Protein AF-A0A382LHY9-F1 (afdb_monomer)

Secondary structure (DSSP, 8-state):
-HHHHHHHHHHHHHHHH----EES---EEEEEETTEEEEE--SEEETTTTEEEESS--HHHHHHHHHTT---EE--GGG-SS-HHHHHHHHHHHHHHHHHHH-

Sequence (103 aa):
MEQNLKNDIVAYLKSKYEYHCLVGEKLVPVGKLKSEDVHFLPDMFIPEINVPIESTSDKERDDKYMQAGYLPMVIVKKNLKVDVHMYIDIFLDFHKKWRAAKI

Mean predicted aligned error: 5.1 Å

pLDDT: mean 86.45, std 11.79, range [53.59, 97.88]

Foldseek 3Di:
DVVVVVVVVQCLCCVPPVWHKDAQPDWDFQDDDVRDTDTDGARIAGVVLGEGEHCDDDPVVQVSCVNRVYHYHYRPPVPDPDDPSVSVVVVVVVSVVVVVVVD

Structure (mmCIF, N/CA/C/O backbone):
data_AF-A0A382LHY9-F1
#
_entry.id   AF-A0A382LHY9-F1
#
loop_
_atom_site.group_PDB
_atom_site.id
_atom_site.type_symbol
_atom_site.label_atom_id
_atom_site.label_alt_id
_atom_site.label_comp_id
_atom_site.label_asym_id
_atom_site.label_entity_id
_atom_site.label_seq_id
_atom_site.pdbx_PDB_ins_code
_atom_site.Cartn_x
_atom_site.Cartn_y
_atom_site.Cartn_z
_atom_site.occupancy
_atom_site.B_iso_or_equiv
_atom_site.auth_seq_id
_atom_site.auth_comp_id
_atom_site.auth_asym_id
_atom_site.auth_atom_id
_atom_site.pdbx_PDB_model_num
ATOM 1 N N . MET A 1 1 ? -8.404 1.297 17.996 1.00 60.69 1 MET A N 1
ATOM 2 C CA . MET A 1 1 ? -9.207 1.536 16.772 1.00 60.69 1 MET A CA 1
ATOM 3 C C . MET A 1 1 ? -8.349 1.386 15.520 1.00 60.69 1 MET A C 1
ATOM 5 O O . MET A 1 1 ? -8.720 0.625 14.641 1.00 60.69 1 MET A O 1
ATOM 9 N N . GLU A 1 2 ? -7.178 2.028 15.479 1.00 68.94 2 GLU A N 1
ATOM 10 C CA . GLU A 1 2 ? -6.230 1.935 14.358 1.00 68.94 2 GLU A CA 1
ATOM 11 C C . GLU A 1 2 ? -5.572 0.549 14.221 1.00 68.94 2 GLU A C 1
ATOM 13 O O . GLU A 1 2 ? -5.513 0.006 13.123 1.00 68.94 2 GLU A O 1
ATOM 18 N N . GLN A 1 3 ? -5.217 -0.100 15.339 1.00 78.19 3 GLN A N 1
ATOM 19 C CA . GLN A 1 3 ? -4.712 -1.482 15.326 1.00 78.19 3 GLN A CA 1
ATOM 20 C C . GLN A 1 3 ? -5.723 -2.484 14.741 1.00 78.19 3 GLN A C 1
ATOM 22 O O . GLN A 1 3 ? -5.339 -3.407 14.029 1.00 78.19 3 GLN A O 1
ATOM 27 N N . ASN A 1 4 ? -7.023 -2.281 14.990 1.00 85.75 4 ASN A N 1
ATOM 28 C CA . ASN A 1 4 ? -8.070 -3.154 14.450 1.00 85.75 4 ASN A CA 1
ATOM 29 C C . ASN A 1 4 ? -8.168 -3.020 12.927 1.00 85.75 4 ASN A C 1
ATOM 31 O O . ASN A 1 4 ? -8.372 -4.019 12.251 1.00 85.75 4 ASN A O 1
ATOM 35 N N . LEU A 1 5 ? -7.988 -1.806 12.393 1.00 89.25 5 LEU A N 1
ATOM 36 C CA . LEU A 1 5 ? -7.956 -1.572 10.950 1.00 89.25 5 LEU A CA 1
ATOM 37 C C . LEU A 1 5 ? -6.722 -2.223 10.311 1.00 89.25 5 LEU A C 1
ATOM 39 O O . LEU A 1 5 ? -6.857 -2.892 9.294 1.00 89.25 5 LEU A O 1
ATOM 43 N N . LYS A 1 6 ? -5.536 -2.079 10.917 1.00 91.00 6 LYS A N 1
ATOM 44 C CA . LYS A 1 6 ? -4.312 -2.732 10.420 1.00 91.00 6 LYS A CA 1
ATOM 45 C C . LYS A 1 6 ? -4.468 -4.257 10.385 1.00 91.00 6 LYS A C 1
ATOM 47 O O . LYS A 1 6 ? -4.191 -4.871 9.362 1.00 91.00 6 LYS A O 1
ATOM 52 N N . ASN A 1 7 ? -4.985 -4.859 11.458 1.00 93.19 7 ASN A N 1
ATOM 53 C CA . ASN A 1 7 ? -5.226 -6.304 11.519 1.00 93.19 7 ASN A CA 1
ATOM 54 C C . ASN A 1 7 ? -6.241 -6.777 10.463 1.00 93.19 7 ASN A C 1
ATOM 56 O O . ASN A 1 7 ? -6.032 -7.820 9.847 1.00 93.19 7 ASN A O 1
ATOM 60 N N . ASP A 1 8 ? -7.314 -6.013 10.245 1.00 94.62 8 ASP A N 1
ATOM 61 C CA . ASP A 1 8 ? -8.325 -6.299 9.221 1.00 94.62 8 ASP A CA 1
ATOM 62 C C . ASP A 1 8 ? -7.729 -6.264 7.804 1.00 94.62 8 ASP A C 1
ATOM 64 O O . ASP A 1 8 ? -7.899 -7.208 7.035 1.00 94.62 8 ASP A O 1
ATOM 68 N N . ILE A 1 9 ? -6.935 -5.235 7.490 1.00 95.12 9 ILE A N 1
ATOM 69 C CA . ILE A 1 9 ? -6.231 -5.111 6.205 1.00 95.12 9 ILE A CA 1
ATOM 70 C C . ILE A 1 9 ? -5.269 -6.287 5.990 1.00 95.12 9 ILE A C 1
ATOM 72 O O . ILE A 1 9 ? -5.278 -6.899 4.923 1.00 95.12 9 ILE A O 1
ATOM 76 N N . VAL A 1 10 ? -4.467 -6.633 7.004 1.00 95.06 10 VAL A N 1
ATOM 77 C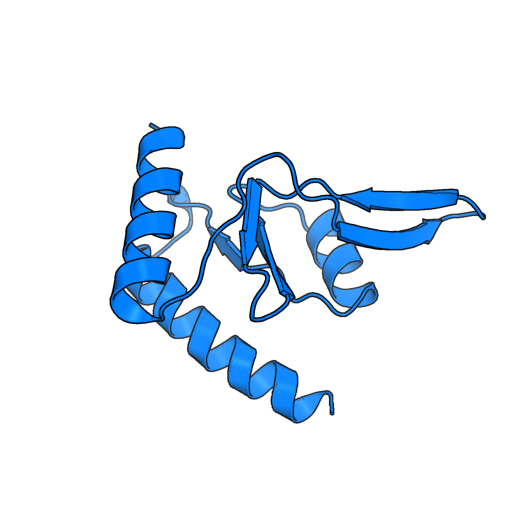 CA . VAL A 1 10 ? -3.523 -7.763 6.955 1.00 95.06 10 VAL A CA 1
ATOM 78 C C . VAL A 1 10 ? -4.266 -9.074 6.684 1.00 95.06 10 VAL A C 1
ATOM 80 O O . VAL A 1 10 ? -3.862 -9.850 5.817 1.00 95.06 10 VAL A O 1
ATOM 83 N N . ALA A 1 11 ? -5.362 -9.327 7.404 1.00 96.81 11 ALA A N 1
ATOM 84 C CA . ALA A 1 11 ? -6.163 -10.534 7.231 1.00 96.81 11 ALA A CA 1
ATOM 85 C C . ALA A 1 11 ? -6.793 -10.606 5.831 1.00 96.81 11 ALA A C 1
ATOM 87 O O . ALA A 1 11 ? -6.775 -11.664 5.197 1.00 96.81 11 ALA A O 1
ATOM 88 N N . TYR A 1 12 ? -7.307 -9.484 5.327 1.00 97.75 12 TYR A N 1
ATOM 89 C CA . TYR A 1 12 ? -7.917 -9.400 4.004 1.00 97.75 12 TYR A CA 1
ATOM 90 C C . TYR A 1 12 ? -6.901 -9.644 2.880 1.00 97.75 12 TYR A C 1
ATOM 92 O O . TYR 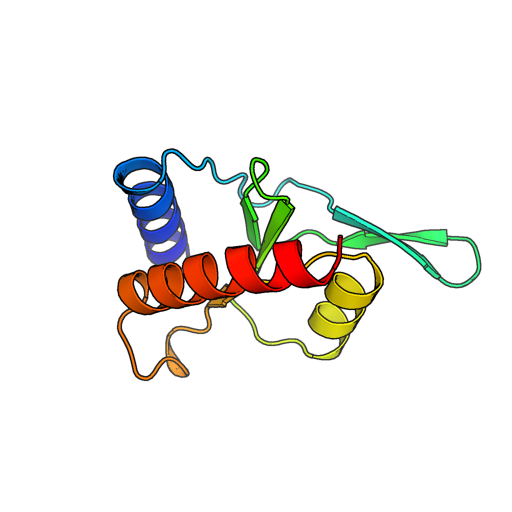A 1 12 ? -7.115 -10.505 2.025 1.00 97.75 12 TYR A O 1
ATOM 100 N N . LEU A 1 13 ? -5.754 -8.956 2.920 1.00 96.88 13 LEU A N 1
ATOM 101 C CA . LEU A 1 13 ? -4.678 -9.117 1.937 1.00 96.88 13 LEU A CA 1
ATOM 102 C C . LEU A 1 13 ? -4.147 -10.554 1.906 1.00 96.88 13 LEU A C 1
ATOM 104 O O . LEU A 1 13 ? -4.000 -11.132 0.827 1.00 96.88 13 LEU A O 1
ATOM 108 N N . LYS A 1 14 ? -3.942 -11.159 3.081 1.00 96.88 14 LYS A N 1
ATOM 109 C CA . LYS A 1 14 ? -3.482 -12.545 3.184 1.00 96.88 14 LYS A CA 1
ATOM 110 C C . LYS A 1 14 ? -4.513 -13.540 2.657 1.00 96.88 14 LYS A C 1
ATOM 112 O O . LYS A 1 14 ? -4.155 -14.440 1.910 1.00 96.88 14 LYS A O 1
ATOM 117 N N . SER A 1 15 ? -5.778 -13.403 3.050 1.00 97.62 15 SER A N 1
ATOM 118 C CA . SER A 1 15 ? -6.816 -14.386 2.702 1.00 97.62 15 SER A CA 1
ATOM 119 C C . SER A 1 15 ? -7.234 -14.341 1.232 1.00 97.62 15 SER A C 1
ATOM 121 O O . SER A 1 15 ? -7.524 -15.390 0.663 1.00 97.62 15 SER A O 1
ATOM 123 N N . LYS A 1 16 ? -7.267 -13.155 0.612 1.00 97.88 16 LYS A N 1
ATOM 124 C CA . LYS A 1 16 ? -7.745 -12.987 -0.769 1.00 97.88 16 LYS A CA 1
ATOM 125 C C . LYS A 1 16 ? -6.634 -13.008 -1.819 1.00 97.88 16 LYS A C 1
ATOM 127 O O . LYS A 1 16 ? -6.876 -13.454 -2.938 1.00 97.88 16 LYS A O 1
ATOM 132 N N . TYR A 1 17 ? -5.449 -12.501 -1.481 1.00 96.75 17 TYR A N 1
ATOM 133 C CA . TYR A 1 17 ? -4.353 -12.292 -2.436 1.00 96.75 17 TYR A CA 1
ATOM 134 C C . TYR A 1 17 ? -3.068 -13.043 -2.082 1.00 96.75 17 TYR A C 1
ATOM 136 O O . TYR A 1 17 ? -2.104 -12.942 -2.833 1.00 96.75 17 TYR A O 1
ATOM 144 N N . GLU A 1 18 ? -3.036 -13.757 -0.950 1.00 96.69 18 GLU A N 1
ATOM 145 C CA . GLU A 1 18 ? -1.831 -14.409 -0.410 1.00 96.69 18 GLU A CA 1
ATOM 146 C C . GLU A 1 18 ? -0.663 -13.437 -0.163 1.00 96.69 18 GLU A C 1
ATOM 148 O O . GLU A 1 18 ? 0.499 -13.835 -0.092 1.00 96.69 18 GLU A O 1
ATOM 153 N N . TYR A 1 19 ? -0.969 -12.148 0.002 1.00 96.81 19 TYR A N 1
ATOM 154 C CA . TYR A 1 19 ? 0.022 -11.113 0.277 1.00 96.81 19 TYR A CA 1
ATOM 155 C C . TYR A 1 19 ? 0.277 -10.974 1.774 1.00 96.81 19 TYR A C 1
ATOM 157 O O . TYR A 1 19 ? -0.655 -10.869 2.577 1.00 96.81 19 TYR A O 1
ATOM 165 N N . HIS A 1 20 ? 1.551 -10.923 2.151 1.00 93.81 20 HIS A N 1
ATOM 166 C CA . HIS A 1 20 ? 1.975 -10.685 3.519 1.00 93.81 20 HIS A CA 1
ATOM 167 C C . HIS A 1 20 ? 2.107 -9.185 3.779 1.00 93.81 20 HIS A C 1
ATOM 169 O O . HIS A 1 20 ? 2.408 -8.388 2.895 1.00 93.81 20 HIS A O 1
ATOM 175 N N . CYS A 1 21 ? 1.901 -8.781 5.028 1.00 91.69 21 CYS A N 1
ATOM 176 C CA . CYS A 1 21 ? 2.132 -7.408 5.452 1.00 91.69 21 CYS A CA 1
ATOM 177 C C . CYS A 1 21 ? 3.155 -7.382 6.575 1.00 91.69 21 CYS A C 1
ATOM 179 O O . CYS A 1 21 ? 3.014 -8.080 7.578 1.00 91.69 21 CYS A O 1
ATOM 181 N N . LEU A 1 22 ? 4.169 -6.541 6.408 1.00 90.12 22 LEU A N 1
ATOM 182 C CA . LEU A 1 22 ? 5.148 -6.225 7.438 1.00 90.12 22 LEU A CA 1
ATOM 183 C C . LEU A 1 22 ? 4.712 -4.918 8.097 1.00 90.12 22 LEU A C 1
ATOM 185 O O . LEU A 1 22 ? 4.609 -3.900 7.419 1.00 90.12 22 LEU A O 1
ATOM 189 N N . VAL A 1 23 ? 4.400 -4.957 9.390 1.00 86.56 23 VAL A N 1
ATOM 190 C CA . VAL A 1 23 ? 3.866 -3.814 10.146 1.00 86.56 23 VAL A CA 1
ATOM 191 C C . VAL A 1 23 ? 5.005 -3.131 10.900 1.00 86.56 23 VAL A C 1
ATOM 193 O O . VAL A 1 23 ? 5.765 -3.810 11.578 1.00 86.56 23 VAL A O 1
ATOM 196 N N . GLY A 1 24 ? 5.116 -1.804 10.804 1.00 66.69 24 GLY A N 1
ATOM 197 C CA . GLY A 1 24 ? 5.913 -0.972 11.721 1.00 66.69 24 GLY A CA 1
ATOM 198 C C . GLY A 1 24 ? 7.443 -1.120 11.723 1.00 66.69 24 GLY A C 1
ATOM 199 O O . GLY A 1 24 ? 8.095 -0.337 12.401 1.00 66.69 24 GLY A O 1
ATOM 200 N N . GLU A 1 25 ? 8.037 -2.065 10.989 1.00 64.12 25 GLU A N 1
ATOM 201 C CA . GLU A 1 25 ? 9.489 -2.343 11.078 1.00 64.12 25 GLU A CA 1
ATOM 202 C C . GLU A 1 25 ? 10.224 -2.332 9.729 1.00 64.12 25 GLU A C 1
ATOM 204 O O . GLU A 1 25 ? 11.439 -2.527 9.671 1.00 64.12 25 GLU A O 1
ATOM 209 N N . LYS A 1 26 ? 9.522 -2.106 8.612 1.00 72.81 26 LYS A N 1
ATOM 210 C CA . LYS A 1 26 ? 10.155 -2.158 7.290 1.00 72.81 26 LYS A CA 1
ATOM 211 C C . LYS A 1 26 ? 10.671 -0.792 6.857 1.00 72.81 26 LYS A C 1
ATOM 213 O O . LYS A 1 26 ? 9.884 0.088 6.550 1.00 72.81 26 LYS A O 1
ATOM 218 N N . LEU A 1 27 ? 11.984 -0.649 6.721 1.00 71.69 27 LEU A N 1
ATOM 219 C CA . LEU A 1 27 ? 12.570 0.512 6.053 1.00 71.69 27 LEU A CA 1
ATOM 220 C C . LEU A 1 27 ? 12.421 0.377 4.533 1.00 71.69 27 LEU A C 1
ATOM 222 O O . LEU A 1 27 ? 12.872 -0.605 3.939 1.00 71.69 27 LEU A O 1
ATOM 226 N N . VAL A 1 28 ? 11.812 1.379 3.902 1.00 73.38 28 VAL A N 1
ATOM 227 C CA . VAL A 1 28 ? 11.793 1.547 2.445 1.00 73.38 28 VAL A CA 1
ATOM 228 C C . VAL A 1 28 ? 12.926 2.512 2.080 1.00 73.38 28 VAL A C 1
ATOM 230 O O . VAL A 1 28 ? 12.874 3.668 2.502 1.00 73.38 28 VAL A O 1
ATOM 233 N N . PRO A 1 29 ? 13.968 2.077 1.347 1.00 70.62 29 PRO A N 1
ATOM 234 C CA . PRO A 1 29 ? 15.031 2.968 0.888 1.00 70.62 29 PRO A CA 1
ATOM 235 C C . PRO A 1 29 ? 14.488 3.963 -0.140 1.00 70.62 29 PRO A C 1
ATOM 237 O O . PRO A 1 29 ? 13.847 3.567 -1.115 1.00 70.62 29 PRO A O 1
ATOM 240 N N . VAL A 1 30 ? 14.766 5.248 0.061 1.00 69.00 30 VAL A N 1
ATOM 241 C CA . VAL A 1 30 ? 14.252 6.365 -0.742 1.00 69.00 30 VAL A CA 1
ATOM 242 C C . VAL A 1 30 ? 15.408 7.283 -1.133 1.00 69.00 30 VAL A C 1
ATOM 244 O O . VAL A 1 30 ? 15.571 8.363 -0.589 1.00 69.00 30 VAL A O 1
ATOM 247 N N . GLY A 1 31 ? 16.208 6.868 -2.118 1.00 63.19 31 GLY A N 1
ATOM 248 C CA . GLY A 1 31 ? 17.205 7.723 -2.780 1.00 63.19 31 GLY A CA 1
ATOM 249 C C . GLY A 1 31 ? 18.169 8.488 -1.853 1.00 63.19 31 GLY A C 1
ATOM 250 O O . GLY A 1 31 ? 18.289 8.210 -0.663 1.00 63.19 31 GLY A O 1
ATOM 251 N N . LYS A 1 32 ? 18.880 9.471 -2.423 1.00 56.56 32 LYS A N 1
ATOM 252 C CA . LYS A 1 32 ? 19.779 10.360 -1.674 1.00 56.56 32 LYS A CA 1
ATOM 253 C C . LYS A 1 32 ? 19.201 11.763 -1.580 1.00 56.56 32 LYS A C 1
ATOM 255 O O . LYS A 1 32 ? 18.996 12.409 -2.608 1.00 56.56 32 LYS A O 1
ATOM 260 N N . LEU A 1 33 ? 19.024 12.277 -0.366 1.00 54.91 33 LEU A N 1
ATOM 261 C CA . LEU A 1 33 ? 18.784 13.699 -0.129 1.00 54.91 33 LEU A CA 1
ATOM 262 C C . LEU A 1 33 ? 20.102 14.328 0.320 1.00 54.91 33 LEU A C 1
ATOM 264 O O . LEU A 1 33 ? 20.612 14.006 1.384 1.00 54.91 33 LEU A O 1
ATOM 268 N N . LYS A 1 34 ? 20.686 15.209 -0.503 1.00 56.62 34 LYS A N 1
ATOM 269 C CA . LYS A 1 34 ? 21.953 15.904 -0.185 1.00 56.62 34 LYS A CA 1
ATOM 270 C C . LYS A 1 34 ? 23.090 14.968 0.284 1.00 56.62 34 LYS A C 1
ATOM 272 O O . LYS A 1 34 ? 23.926 15.374 1.081 1.00 56.62 34 LYS A O 1
ATOM 277 N N . SER A 1 35 ? 23.165 13.762 -0.288 1.00 62.09 35 SER A N 1
ATOM 278 C CA . SER A 1 35 ? 24.159 12.703 -0.004 1.00 62.09 35 SER A CA 1
ATOM 279 C C . SER A 1 35 ? 23.856 11.762 1.169 1.00 62.09 35 SER A C 1
ATOM 281 O O . SER A 1 35 ? 24.629 10.827 1.366 1.00 62.09 35 SER A O 1
ATOM 283 N N . GLU A 1 36 ? 22.742 11.940 1.879 1.00 56.91 36 GLU A N 1
ATOM 284 C CA . GLU A 1 36 ? 22.263 10.996 2.898 1.00 56.91 36 GLU A CA 1
ATOM 285 C C . GLU A 1 36 ? 21.200 10.068 2.307 1.00 56.91 36 GLU A C 1
ATOM 287 O O . GLU A 1 36 ? 20.312 10.523 1.577 1.00 56.91 36 GLU A O 1
ATOM 292 N N . ASP A 1 37 ? 21.298 8.772 2.610 1.00 65.69 37 ASP A N 1
ATOM 293 C CA . ASP A 1 37 ? 20.258 7.809 2.261 1.00 65.69 37 ASP A CA 1
ATOM 294 C C . ASP A 1 37 ? 19.029 8.100 3.129 1.00 65.69 37 ASP A C 1
ATOM 296 O O . ASP A 1 37 ? 19.075 8.019 4.359 1.00 65.69 37 ASP A O 1
ATOM 300 N N . VAL A 1 38 ? 17.926 8.487 2.490 1.00 65.38 38 VAL A N 1
ATOM 301 C CA . VAL A 1 38 ? 16.659 8.676 3.199 1.00 65.38 38 VAL A CA 1
ATOM 302 C C . VAL A 1 38 ? 15.955 7.330 3.250 1.00 65.38 38 VAL A C 1
ATOM 304 O O . VAL A 1 38 ? 15.929 6.586 2.269 1.00 65.38 38 VAL A O 1
ATOM 307 N N . HIS A 1 39 ? 15.369 7.015 4.401 1.00 74.56 39 HIS A N 1
ATOM 308 C CA . HIS A 1 39 ? 14.528 5.842 4.596 1.00 74.56 39 HIS A CA 1
ATOM 309 C C . HIS A 1 39 ? 13.165 6.277 5.125 1.00 74.56 39 HIS A C 1
ATOM 311 O O . HIS A 1 39 ? 13.084 7.159 5.982 1.00 74.56 39 HIS A O 1
ATOM 317 N N . PHE A 1 40 ? 12.099 5.642 4.641 1.00 76.62 40 PHE A N 1
ATOM 318 C CA . PHE A 1 40 ? 10.773 5.761 5.245 1.00 76.62 40 PHE A CA 1
ATOM 319 C C . PHE A 1 40 ? 10.406 4.504 6.016 1.00 76.62 40 PHE A C 1
ATOM 321 O O . PHE A 1 40 ? 10.780 3.396 5.632 1.00 76.62 40 PHE A O 1
ATOM 328 N N . LEU A 1 41 ? 9.636 4.703 7.082 1.00 86.06 41 LEU A N 1
ATOM 329 C CA . LEU A 1 41 ? 8.996 3.651 7.853 1.00 86.06 41 LEU A CA 1
ATOM 330 C C . LEU A 1 41 ? 7.478 3.760 7.611 1.00 86.06 41 LEU A C 1
ATOM 332 O O . LEU A 1 41 ? 6.837 4.604 8.239 1.00 86.06 41 LEU A O 1
ATOM 336 N N . PRO A 1 42 ? 6.909 2.991 6.666 1.00 89.62 42 PRO A N 1
ATOM 337 C CA . PRO A 1 42 ? 5.480 2.993 6.421 1.00 89.62 42 PRO A CA 1
ATOM 338 C C . PRO A 1 42 ? 4.732 2.315 7.568 1.00 89.62 42 PRO A C 1
ATOM 340 O O . PRO A 1 42 ? 5.292 1.504 8.313 1.00 89.62 42 PRO A O 1
ATOM 343 N N . ASP A 1 43 ? 3.429 2.575 7.657 1.00 91.81 43 ASP A N 1
ATOM 344 C CA . ASP A 1 43 ? 2.562 1.872 8.604 1.00 91.81 43 ASP A CA 1
ATOM 345 C C . ASP A 1 43 ? 2.564 0.358 8.380 1.00 91.81 43 ASP A C 1
ATOM 347 O O . ASP A 1 43 ? 2.613 -0.420 9.341 1.00 91.81 43 ASP A O 1
ATOM 351 N N . MET A 1 44 ? 2.479 -0.055 7.112 1.00 93.25 44 MET A N 1
ATOM 352 C CA . MET A 1 44 ? 2.593 -1.445 6.673 1.00 93.25 44 MET A CA 1
ATOM 353 C C . MET A 1 44 ? 3.294 -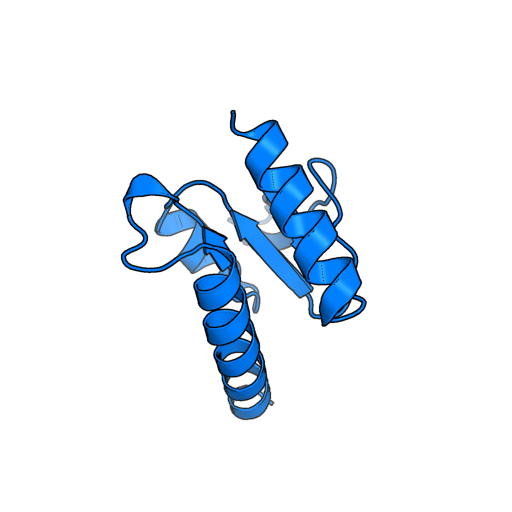1.520 5.314 1.00 93.25 44 MET A C 1
ATOM 355 O O . MET A 1 44 ? 3.317 -0.555 4.555 1.00 93.25 44 MET A O 1
ATOM 359 N N . PHE A 1 45 ? 3.837 -2.683 4.970 1.00 93.81 45 PHE A N 1
ATOM 360 C CA . PHE A 1 45 ? 4.481 -2.914 3.680 1.00 93.81 45 PHE A CA 1
ATOM 361 C C . PHE A 1 45 ? 4.111 -4.278 3.103 1.00 93.81 45 PHE A C 1
ATOM 363 O O . PHE A 1 45 ? 4.203 -5.280 3.813 1.00 93.81 45 PHE A O 1
ATOM 370 N N . ILE A 1 46 ? 3.751 -4.313 1.817 1.00 94.25 46 ILE A N 1
ATOM 371 C CA . ILE A 1 46 ? 3.498 -5.535 1.043 1.00 94.25 46 ILE A CA 1
ATOM 372 C C . ILE A 1 46 ? 4.766 -5.884 0.243 1.00 94.25 46 ILE A C 1
ATOM 374 O O . ILE A 1 46 ? 5.024 -5.253 -0.790 1.00 94.25 46 ILE A O 1
ATOM 378 N N . PRO A 1 47 ? 5.600 -6.839 0.698 1.00 91.56 47 PRO A N 1
ATOM 379 C CA . PRO A 1 47 ? 6.874 -7.145 0.059 1.00 91.56 47 PRO A CA 1
ATOM 380 C C . PRO A 1 47 ? 6.753 -7.780 -1.323 1.00 91.56 47 PRO A C 1
ATOM 382 O O . PRO A 1 47 ? 7.595 -7.508 -2.172 1.00 91.56 47 PRO A O 1
ATOM 385 N N . GLU A 1 48 ? 5.714 -8.567 -1.576 1.00 93.94 48 GLU A N 1
ATOM 386 C CA . GLU A 1 48 ? 5.529 -9.305 -2.830 1.00 93.94 48 GLU A CA 1
ATOM 387 C C . GLU A 1 48 ? 5.401 -8.373 -4.036 1.00 93.94 48 GLU A C 1
ATOM 389 O O . GLU A 1 48 ? 5.813 -8.715 -5.142 1.00 93.94 48 GLU A O 1
ATOM 394 N N . ILE A 1 49 ? 4.846 -7.179 -3.820 1.00 92.19 49 ILE A N 1
ATOM 395 C CA . ILE A 1 49 ? 4.600 -6.189 -4.874 1.00 92.19 49 ILE A CA 1
ATOM 396 C C . ILE A 1 49 ? 5.301 -4.849 -4.622 1.00 92.19 49 ILE A C 1
ATOM 398 O O . ILE A 1 49 ? 5.164 -3.925 -5.428 1.00 92.19 49 ILE A O 1
ATOM 402 N N . ASN A 1 50 ? 6.103 -4.766 -3.555 1.00 90.19 50 ASN A N 1
ATOM 403 C CA . ASN A 1 50 ? 6.808 -3.566 -3.108 1.00 90.19 50 ASN A CA 1
ATOM 404 C C . ASN A 1 50 ? 5.872 -2.356 -2.959 1.00 90.19 50 ASN A C 1
ATOM 406 O O . ASN A 1 50 ? 6.063 -1.334 -3.616 1.00 90.19 50 ASN A O 1
ATOM 410 N N . VAL A 1 51 ? 4.848 -2.483 -2.112 1.00 93.19 51 VAL A N 1
ATOM 411 C CA . VAL A 1 51 ? 3.875 -1.408 -1.851 1.00 93.19 51 VAL A CA 1
ATOM 412 C C . VAL A 1 51 ? 3.924 -0.993 -0.378 1.00 93.19 51 VAL A C 1
ATOM 414 O O . VAL A 1 51 ? 3.594 -1.813 0.482 1.00 93.19 51 VAL A O 1
ATOM 417 N N . PRO A 1 52 ? 4.301 0.259 -0.058 1.00 93.94 52 PRO A N 1
ATOM 418 C CA . PRO A 1 52 ? 4.056 0.834 1.259 1.00 93.94 52 PRO A CA 1
ATOM 419 C C . PRO A 1 52 ? 2.570 1.180 1.417 1.00 93.94 52 PRO A C 1
ATOM 421 O O . PRO A 1 52 ? 1.931 1.651 0.476 1.00 93.94 52 PRO A O 1
ATOM 424 N N . ILE A 1 53 ? 2.021 0.947 2.606 1.00 94.12 53 ILE A N 1
ATOM 425 C CA . ILE A 1 53 ? 0.659 1.321 2.993 1.00 94.12 53 ILE A CA 1
ATOM 426 C C . ILE A 1 53 ? 0.751 2.362 4.107 1.00 94.12 53 ILE A C 1
ATOM 428 O O . ILE A 1 53 ? 1.511 2.177 5.056 1.00 94.12 53 ILE A O 1
ATOM 432 N N . GLU A 1 54 ? -0.055 3.416 4.010 1.00 92.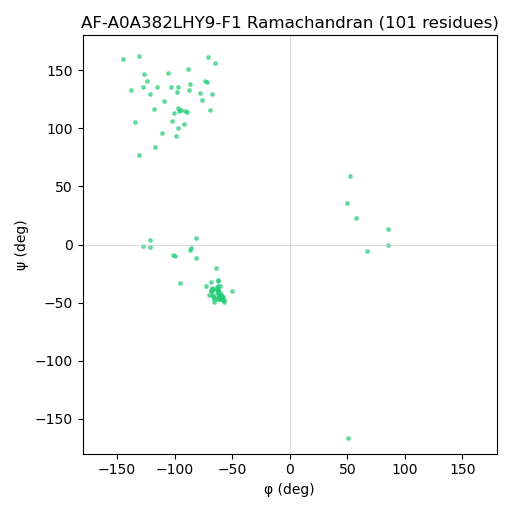88 54 GLU A N 1
ATOM 433 C CA . GLU A 1 54 ? -0.076 4.540 4.950 1.00 92.88 54 GLU A CA 1
ATOM 434 C C . GLU A 1 54 ? -1.498 4.798 5.467 1.00 92.88 54 GLU A C 1
ATOM 436 O O . GLU A 1 54 ? -2.451 4.824 4.686 1.00 92.88 54 GLU A O 1
ATOM 441 N N . SER A 1 55 ? -1.668 5.024 6.773 1.00 88.88 55 SER A N 1
ATOM 442 C CA . SER A 1 55 ? -2.956 5.386 7.394 1.00 88.88 55 SER A CA 1
ATOM 443 C C . SER A 1 55 ? -3.231 6.895 7.365 1.00 88.88 55 SER A C 1
ATOM 445 O O . SER A 1 55 ? -4.318 7.351 7.738 1.00 88.88 55 SER A O 1
ATOM 447 N N . THR A 1 56 ? -2.259 7.681 6.895 1.00 87.88 56 THR A N 1
ATOM 448 C CA . THR A 1 56 ? -2.291 9.144 6.826 1.00 87.88 56 THR A CA 1
ATOM 449 C C . THR A 1 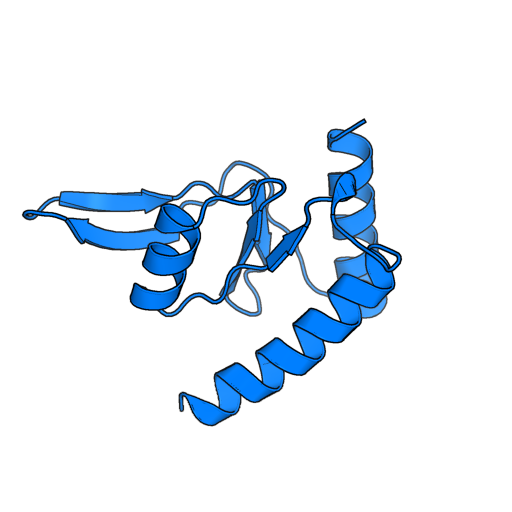56 ? -1.986 9.637 5.414 1.00 87.88 56 THR A C 1
ATOM 451 O O . THR A 1 56 ? -1.209 9.035 4.679 1.00 87.88 56 THR A O 1
ATOM 454 N N . SER A 1 57 ? -2.604 10.753 5.025 1.00 86.62 57 SER A N 1
ATOM 455 C CA . SER A 1 57 ? -2.300 11.432 3.765 1.00 86.62 57 SER A CA 1
ATOM 456 C C . SER A 1 57 ? -1.175 12.441 3.984 1.00 86.62 57 SER A C 1
ATOM 458 O O . SER A 1 57 ? -1.387 13.434 4.683 1.00 86.62 57 SER A O 1
ATOM 460 N N . ASP A 1 58 ? -0.020 12.210 3.366 1.00 90.56 58 ASP A N 1
ATOM 461 C CA . ASP A 1 58 ? 1.114 13.136 3.345 1.00 90.56 58 ASP A CA 1
ATOM 462 C C . ASP A 1 58 ? 1.639 13.211 1.913 1.00 90.56 58 ASP A C 1
ATOM 464 O O . ASP A 1 58 ? 2.294 12.292 1.420 1.00 90.56 58 ASP A O 1
ATOM 468 N N . LYS A 1 59 ? 1.342 14.328 1.246 1.00 89.00 59 LYS A N 1
ATOM 469 C CA . LYS A 1 59 ? 1.681 14.516 -0.162 1.00 89.00 59 LYS A CA 1
ATOM 470 C C . LYS A 1 59 ? 3.190 14.488 -0.408 1.00 89.00 59 LYS A C 1
ATOM 472 O O . LYS A 1 59 ? 3.618 13.942 -1.420 1.00 89.00 59 LYS A O 1
ATOM 477 N N . GLU A 1 60 ? 3.994 15.073 0.479 1.00 89.56 60 GLU A N 1
ATOM 478 C CA . GLU A 1 60 ? 5.444 15.113 0.280 1.00 89.56 60 GLU A CA 1
ATOM 479 C C . GLU A 1 60 ? 6.049 13.717 0.391 1.00 89.56 60 GLU A C 1
ATOM 481 O O . GLU A 1 60 ? 6.934 13.355 -0.386 1.00 89.56 60 GLU A O 1
ATOM 486 N N . ARG A 1 61 ? 5.564 12.916 1.343 1.00 87.38 61 ARG A N 1
ATOM 487 C CA . ARG A 1 61 ? 5.971 11.517 1.481 1.00 87.38 61 ARG A CA 1
ATOM 488 C C . ARG A 1 61 ? 5.525 10.684 0.281 1.00 87.38 61 ARG A C 1
ATOM 490 O O . ARG A 1 61 ? 6.338 9.936 -0.259 1.00 87.38 61 ARG A O 1
ATOM 497 N N . ASP A 1 62 ? 4.281 10.844 -0.164 1.00 89.38 62 ASP A N 1
ATOM 498 C CA . ASP A 1 62 ? 3.745 10.109 -1.313 1.00 89.38 62 ASP A CA 1
ATOM 499 C C . ASP A 1 62 ? 4.536 10.415 -2.593 1.00 89.38 62 ASP A C 1
ATOM 501 O O . ASP A 1 62 ? 4.919 9.504 -3.332 1.00 89.38 62 ASP A O 1
ATOM 505 N N . ASP A 1 63 ? 4.865 11.691 -2.818 1.00 88.81 63 ASP A N 1
ATOM 506 C CA . ASP A 1 63 ? 5.693 12.125 -3.943 1.00 88.81 63 ASP A CA 1
ATOM 507 C C . ASP A 1 63 ? 7.107 11.514 -3.863 1.00 88.81 63 ASP A C 1
ATOM 509 O O . ASP A 1 63 ? 7.640 11.056 -4.878 1.00 88.81 63 ASP A O 1
ATOM 513 N N . LYS A 1 64 ? 7.704 11.423 -2.666 1.00 86.31 64 LYS A N 1
ATOM 514 C CA . LYS A 1 64 ? 9.017 10.779 -2.474 1.00 86.31 64 LYS A CA 1
ATOM 515 C C . LYS A 1 64 ? 8.970 9.265 -2.706 1.00 86.31 64 LYS A C 1
ATOM 517 O O . 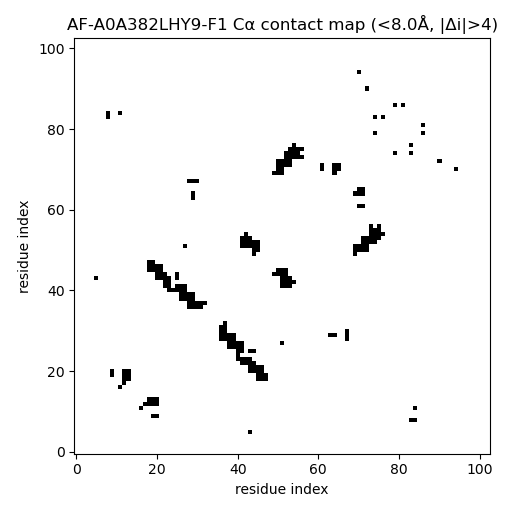LYS A 1 64 ? 9.877 8.738 -3.351 1.00 86.31 64 LYS A O 1
ATOM 522 N N . TYR A 1 65 ? 7.923 8.564 -2.257 1.00 88.12 65 TYR A N 1
ATOM 523 C CA . TYR A 1 65 ? 7.726 7.148 -2.598 1.00 88.12 65 TYR A CA 1
ATOM 524 C C . TYR A 1 65 ? 7.668 6.954 -4.115 1.00 88.12 65 TYR A C 1
ATOM 526 O O . TYR A 1 65 ? 8.394 6.113 -4.654 1.00 88.12 65 TYR A O 1
ATOM 534 N N . MET A 1 66 ? 6.880 7.778 -4.814 1.00 87.56 66 MET A N 1
ATOM 535 C CA . MET A 1 66 ? 6.741 7.705 -6.272 1.00 87.56 66 MET A CA 1
ATOM 536 C C . MET A 1 66 ? 8.052 7.980 -7.011 1.00 87.56 66 MET A C 1
ATOM 538 O O . MET A 1 66 ? 8.350 7.287 -7.989 1.00 87.56 66 MET A O 1
ATOM 542 N N . GLN A 1 67 ? 8.853 8.943 -6.542 1.00 85.38 67 GLN A N 1
ATOM 543 C CA . GLN A 1 67 ? 10.194 9.217 -7.074 1.00 85.38 67 GLN A CA 1
ATOM 544 C C . GLN A 1 67 ? 11.142 8.025 -6.896 1.00 85.38 67 GLN A C 1
ATOM 546 O O . GLN A 1 67 ? 11.933 7.737 -7.791 1.00 85.38 67 GLN A O 1
ATOM 551 N N . ALA A 1 68 ? 11.024 7.292 -5.787 1.00 81.69 68 ALA A N 1
ATOM 552 C CA . ALA A 1 68 ? 11.778 6.063 -5.542 1.00 81.69 68 ALA A CA 1
ATOM 553 C C . ALA A 1 68 ? 11.180 4.811 -6.214 1.00 81.69 68 ALA A C 1
ATOM 555 O O . ALA A 1 68 ? 11.678 3.706 -6.013 1.00 81.69 68 ALA A O 1
ATOM 556 N N . GLY A 1 69 ? 10.133 4.963 -7.031 1.00 84.38 69 GLY A N 1
ATOM 557 C CA . GLY A 1 69 ? 9.537 3.862 -7.790 1.00 84.38 69 GLY A CA 1
ATOM 558 C C . GLY A 1 69 ? 8.496 3.040 -7.025 1.00 84.38 69 GLY A C 1
ATOM 559 O O . GLY A 1 69 ? 8.097 1.978 -7.509 1.00 84.38 69 GLY A O 1
ATOM 560 N N . TYR A 1 70 ? 8.025 3.531 -5.879 1.00 88.88 70 TYR A N 1
ATOM 561 C CA . TYR A 1 70 ? 6.958 2.929 -5.082 1.00 88.88 70 TYR A CA 1
ATOM 562 C C . TYR A 1 70 ? 5.650 3.697 -5.280 1.00 88.88 70 TYR A C 1
ATOM 564 O O . TYR A 1 70 ? 5.631 4.923 -5.245 1.00 88.88 70 TYR A O 1
ATOM 572 N N . LEU A 1 71 ? 4.537 2.989 -5.455 1.00 92.81 71 LEU A N 1
ATOM 573 C CA . LEU A 1 71 ? 3.207 3.597 -5.461 1.00 92.81 71 LEU A CA 1
ATOM 574 C C . LEU A 1 71 ? 2.548 3.319 -4.102 1.00 92.81 71 LEU A C 1
ATOM 576 O O . LEU A 1 71 ? 2.184 2.167 -3.856 1.00 92.81 71 LEU A O 1
ATOM 580 N N . PRO A 1 72 ? 2.437 4.315 -3.205 1.00 93.88 72 PRO A N 1
ATOM 581 C CA . PRO A 1 72 ? 1.899 4.091 -1.870 1.00 93.88 72 PRO A CA 1
ATOM 582 C C . PRO A 1 72 ? 0.387 3.851 -1.902 1.00 93.88 72 PRO A C 1
ATOM 584 O O . PRO A 1 72 ? -0.354 4.522 -2.621 1.00 93.88 72 PRO A O 1
ATOM 587 N N . MET A 1 73 ? -0.079 2.912 -1.080 1.00 95.62 73 MET A N 1
ATOM 588 C CA . MET A 1 73 ? -1.498 2.693 -0.811 1.00 95.62 73 MET A CA 1
ATOM 589 C C . MET A 1 73 ? -1.909 3.510 0.418 1.00 95.62 73 MET A C 1
ATOM 591 O O . MET A 1 73 ? -1.628 3.137 1.553 1.00 95.62 73 MET A O 1
ATOM 595 N N . VAL A 1 74 ? -2.600 4.625 0.204 1.00 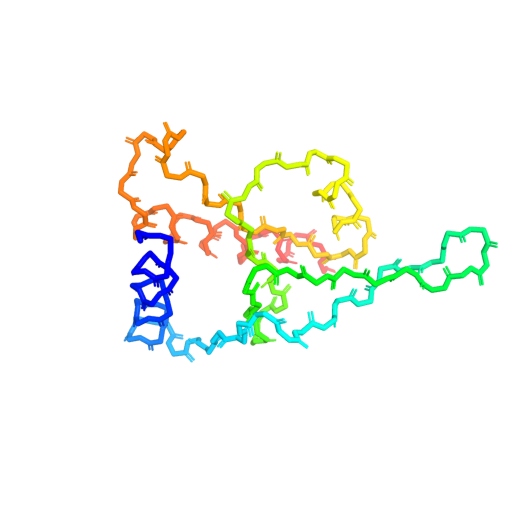94.81 74 VAL A N 1
ATOM 596 C CA . VAL A 1 74 ? -3.023 5.516 1.296 1.00 94.81 74 VAL A CA 1
ATOM 597 C C . VAL A 1 74 ? -4.450 5.167 1.731 1.00 94.81 74 VAL A C 1
ATOM 599 O O . VAL A 1 74 ? -5.384 5.307 0.943 1.00 94.81 74 VAL A O 1
ATOM 602 N N . ILE A 1 75 ? -4.642 4.709 2.971 1.00 93.88 75 ILE A N 1
ATOM 603 C CA . ILE A 1 75 ? -5.934 4.289 3.542 1.00 93.88 75 ILE A CA 1
ATOM 604 C C . ILE A 1 75 ? -6.300 5.206 4.714 1.00 93.88 75 ILE A C 1
ATOM 606 O O . ILE A 1 75 ? -6.115 4.880 5.886 1.00 93.88 75 ILE A O 1
ATOM 610 N N . VAL A 1 76 ? -6.905 6.353 4.404 1.00 91.44 76 VAL A N 1
ATOM 611 C CA . VAL A 1 76 ? -7.465 7.264 5.414 1.00 91.44 76 VAL A CA 1
ATOM 612 C C . VAL A 1 76 ? -8.970 7.017 5.518 1.00 91.44 76 VAL A C 1
ATOM 614 O O . VAL A 1 76 ? -9.746 7.604 4.768 1.00 91.44 76 VAL A O 1
ATOM 617 N N . LYS A 1 77 ? -9.409 6.157 6.452 1.00 86.88 77 LYS A N 1
ATOM 618 C CA . LYS A 1 77 ? -10.804 5.659 6.528 1.00 86.88 77 LYS A CA 1
ATOM 619 C C . LYS A 1 77 ? -11.877 6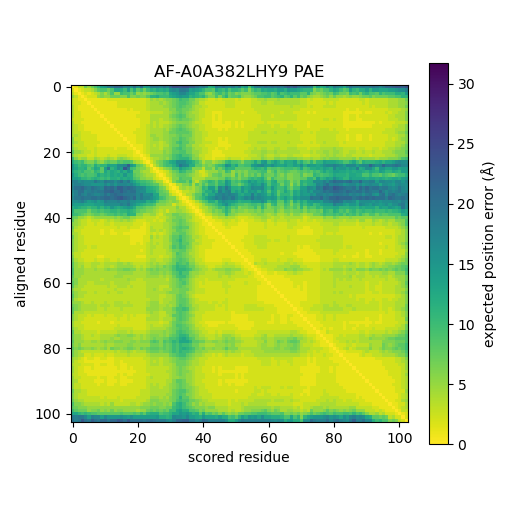.758 6.472 1.00 86.88 77 LYS A C 1
ATOM 621 O O . LYS A 1 77 ? -12.878 6.589 5.790 1.00 86.88 77 LYS A O 1
ATOM 626 N N . LYS A 1 78 ? -11.656 7.895 7.140 1.00 89.00 78 LYS A N 1
ATOM 627 C CA . LYS A 1 78 ? -12.582 9.049 7.137 1.00 89.00 78 LYS A CA 1
ATOM 628 C C . LYS A 1 78 ? -12.761 9.717 5.761 1.00 89.00 78 LYS A C 1
ATOM 630 O O . LYS A 1 78 ? -13.739 10.426 5.564 1.00 89.00 78 LYS A O 1
ATOM 635 N N . ASN A 1 79 ? -11.825 9.502 4.837 1.00 89.12 79 ASN A N 1
ATOM 636 C CA . ASN A 1 79 ? -11.820 10.090 3.496 1.00 89.12 79 ASN A CA 1
ATOM 637 C C . ASN A 1 79 ? -12.294 9.098 2.420 1.00 89.12 79 ASN A C 1
ATOM 639 O O . ASN A 1 79 ? -12.479 9.491 1.267 1.00 89.12 79 ASN A O 1
ATOM 643 N N . LEU A 1 80 ? -12.472 7.819 2.766 1.00 88.81 80 LEU A N 1
ATOM 644 C CA . LEU A 1 80 ? -12.944 6.813 1.824 1.00 88.81 80 LEU A CA 1
ATOM 645 C C . LEU A 1 80 ? -14.457 6.943 1.636 1.00 88.81 80 LEU A C 1
ATOM 647 O O . LEU A 1 80 ? -15.222 6.969 2.596 1.00 88.81 80 LEU A O 1
ATOM 651 N N . LYS A 1 81 ? -14.889 6.988 0.373 1.00 90.69 81 LYS A N 1
ATOM 652 C CA . LYS A 1 81 ? -16.310 6.914 -0.018 1.00 90.69 81 LYS A CA 1
ATOM 653 C C . LYS A 1 81 ? -16.812 5.473 -0.167 1.00 90.69 81 LYS A C 1
ATOM 655 O O . LYS A 1 81 ? -17.975 5.255 -0.485 1.00 90.69 81 LYS A O 1
ATOM 660 N N . VAL A 1 82 ? -15.909 4.517 0.004 1.00 92.69 82 VAL A N 1
ATOM 661 C CA . VAL A 1 82 ? -16.089 3.085 -0.216 1.00 92.69 82 VAL A CA 1
ATOM 662 C C . VAL A 1 82 ? -15.582 2.335 1.008 1.00 92.69 82 VAL A C 1
ATOM 664 O O . VAL A 1 82 ? -14.835 2.898 1.815 1.00 92.69 82 VAL A O 1
ATOM 667 N N . ASP A 1 83 ? -15.971 1.074 1.162 1.00 94.50 83 ASP A N 1
ATOM 668 C CA . ASP A 1 83 ? -15.368 0.235 2.186 1.00 94.50 83 ASP A CA 1
ATOM 669 C C . ASP A 1 83 ? -13.872 0.003 1.897 1.00 94.50 83 ASP A C 1
ATOM 671 O O . ASP A 1 83 ? -13.382 0.139 0.772 1.00 94.50 83 ASP A O 1
ATOM 675 N N . VAL A 1 84 ? -13.122 -0.307 2.954 1.00 95.38 84 VAL A N 1
ATOM 676 C CA . VAL A 1 84 ? -11.661 -0.446 2.889 1.00 95.38 84 VAL A CA 1
ATOM 677 C C . VAL A 1 84 ? -11.252 -1.602 1.975 1.00 95.38 84 VAL A C 1
ATOM 679 O O . VAL A 1 84 ? -10.259 -1.483 1.262 1.00 95.38 84 VAL A O 1
ATOM 682 N N . HIS A 1 85 ? -12.010 -2.699 1.963 1.00 97.06 85 HIS A N 1
ATOM 683 C CA . HIS A 1 85 ? -11.692 -3.890 1.174 1.00 97.06 85 HIS A CA 1
ATOM 684 C C . HIS A 1 85 ? -11.882 -3.628 -0.319 1.00 97.06 85 HIS A C 1
ATOM 686 O O . HIS A 1 85 ? -10.989 -3.928 -1.108 1.00 97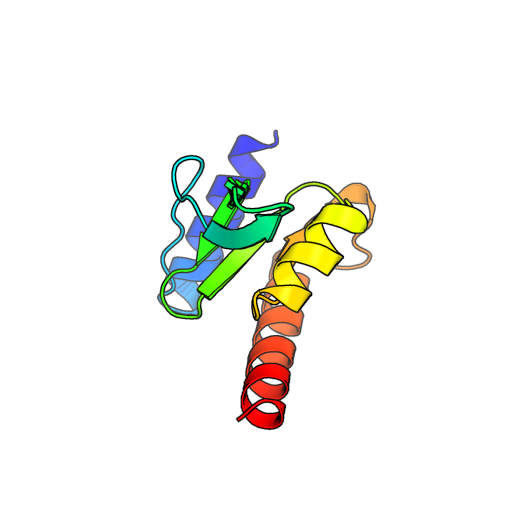.06 85 HIS A O 1
ATOM 692 N N . MET A 1 86 ? -12.971 -2.963 -0.707 1.00 97.12 86 MET A N 1
ATOM 693 C CA . MET A 1 86 ? -13.195 -2.526 -2.083 1.00 97.12 86 MET A CA 1
ATOM 694 C C . MET A 1 86 ? -12.147 -1.504 -2.531 1.00 97.12 86 MET A C 1
ATOM 696 O O . MET A 1 86 ? -11.673 -1.571 -3.663 1.00 97.12 86 MET A O 1
ATOM 700 N N . TYR A 1 87 ? -11.732 -0.583 -1.655 1.00 97.12 87 TYR A N 1
ATOM 701 C CA . TYR A 1 87 ? -10.616 0.313 -1.968 1.00 97.12 87 TYR A CA 1
ATOM 702 C C . TYR A 1 87 ? -9.317 -0.457 -2.241 1.00 97.12 87 TYR A C 1
ATOM 704 O O . TYR A 1 87 ? -8.643 -0.171 -3.230 1.00 97.12 87 TYR A O 1
ATOM 712 N N . ILE A 1 88 ? -8.982 -1.441 -1.398 1.00 97.38 88 ILE A N 1
ATOM 713 C CA . ILE A 1 88 ? -7.808 -2.302 -1.589 1.00 97.38 88 ILE A CA 1
ATOM 714 C C . ILE A 1 88 ? -7.893 -3.019 -2.937 1.00 97.38 88 ILE A C 1
ATOM 716 O O . ILE A 1 88 ? -6.928 -2.987 -3.697 1.00 97.38 88 ILE A O 1
ATOM 720 N N . ASP A 1 89 ? -9.041 -3.611 -3.264 1.00 97.81 89 ASP A N 1
ATOM 721 C CA . ASP A 1 89 ? -9.246 -4.309 -4.535 1.00 97.81 89 ASP A CA 1
ATOM 722 C C . ASP A 1 89 ? -8.993 -3.387 -5.737 1.00 97.81 89 ASP A C 1
ATOM 724 O O . ASP A 1 89 ? -8.232 -3.734 -6.646 1.00 97.81 89 ASP A O 1
ATOM 728 N N . ILE A 1 90 ? -9.598 -2.194 -5.717 1.00 97.06 90 ILE A N 1
ATOM 729 C CA . ILE A 1 90 ? -9.450 -1.177 -6.767 1.00 97.06 90 ILE A CA 1
ATOM 730 C C . ILE A 1 90 ? -7.987 -0.751 -6.889 1.00 97.06 90 ILE A C 1
ATOM 732 O O . ILE A 1 90 ? -7.448 -0.686 -7.996 1.00 97.06 90 ILE A O 1
ATOM 736 N N . PHE A 1 91 ? -7.329 -0.475 -5.761 1.00 97.25 91 PHE A N 1
ATOM 737 C CA . PHE A 1 91 ? -5.928 -0.076 -5.754 1.00 97.25 91 PHE A CA 1
ATOM 738 C C . PHE A 1 91 ? -5.036 -1.175 -6.327 1.00 97.25 91 PHE A C 1
ATOM 740 O O . PHE A 1 91 ? -4.157 -0.880 -7.129 1.00 97.25 91 PHE A O 1
ATOM 747 N N . LEU A 1 92 ? -5.233 -2.437 -5.938 1.00 96.81 92 LEU A N 1
ATOM 748 C CA . LEU A 1 92 ? -4.389 -3.539 -6.397 1.00 96.81 92 LEU A CA 1
ATOM 749 C C . LEU A 1 92 ? -4.544 -3.794 -7.901 1.00 96.81 92 LEU A C 1
ATOM 751 O O . LEU A 1 92 ? -3.545 -4.061 -8.573 1.00 96.81 92 LEU A O 1
ATOM 755 N N . ASP A 1 93 ? -5.758 -3.675 -8.444 1.00 96.25 93 ASP A N 1
ATOM 756 C CA . ASP A 1 93 ? -5.988 -3.719 -9.893 1.00 96.25 93 ASP A CA 1
ATOM 757 C C . ASP A 1 93 ? -5.285 -2.553 -10.611 1.00 96.25 93 ASP A C 1
ATOM 759 O O . ASP A 1 93 ? -4.553 -2.756 -11.585 1.00 96.25 93 ASP A O 1
ATOM 763 N N . PHE A 1 94 ? -5.424 -1.334 -10.083 1.00 95.75 94 PHE A N 1
ATOM 764 C CA . PHE A 1 94 ? -4.728 -0.160 -10.605 1.00 95.75 94 PHE A CA 1
ATOM 765 C C . PHE A 1 94 ? -3.200 -0.308 -10.541 1.00 95.75 94 PHE A C 1
ATOM 767 O O . PHE A 1 94 ? -2.518 -0.051 -11.531 1.00 95.75 94 PHE A O 1
ATOM 774 N N . HIS A 1 95 ? -2.652 -0.772 -9.417 1.00 94.81 95 HIS A N 1
ATOM 775 C CA . HIS A 1 95 ? -1.217 -0.955 -9.208 1.00 94.81 95 HIS A CA 1
ATOM 776 C C . HIS A 1 95 ? -0.619 -1.942 -10.216 1.00 94.81 95 HIS A C 1
ATOM 778 O O . HIS A 1 95 ? 0.449 -1.679 -10.773 1.00 94.81 95 HIS A O 1
ATOM 784 N N . LYS A 1 96 ? -1.320 -3.048 -10.508 1.00 92.44 96 LYS A N 1
ATOM 785 C CA . LYS A 1 96 ? -0.906 -4.008 -11.545 1.00 92.44 96 LYS A CA 1
ATOM 786 C C . LYS A 1 96 ? -0.773 -3.332 -12.914 1.00 92.44 96 LYS A C 1
ATOM 788 O O . LYS A 1 96 ? 0.236 -3.524 -13.590 1.00 92.44 96 LYS A O 1
ATOM 793 N N . LYS A 1 97 ? -1.745 -2.496 -13.294 1.00 92.75 97 LYS A N 1
ATOM 794 C CA . LYS A 1 97 ? -1.726 -1.729 -14.555 1.00 92.75 97 LYS A CA 1
ATOM 795 C C . LYS A 1 97 ? -0.622 -0.669 -14.565 1.00 92.75 97 LYS A C 1
ATOM 797 O O . LYS A 1 97 ? 0.095 -0.538 -15.552 1.00 92.75 97 LYS A O 1
ATOM 802 N N . TRP A 1 98 ? -0.450 0.051 -13.458 1.00 89.44 98 TRP A N 1
ATOM 803 C CA . TRP A 1 98 ? 0.586 1.073 -13.298 1.00 89.44 98 TRP A CA 1
ATOM 804 C C . TRP A 1 98 ? 1.997 0.490 -13.429 1.00 89.44 98 TRP A C 1
ATOM 806 O O . TRP A 1 98 ? 2.832 1.059 -14.130 1.00 89.44 98 TRP A O 1
ATOM 816 N N . ARG A 1 99 ? 2.258 -0.670 -12.810 1.00 86.88 99 ARG A N 1
ATOM 817 C CA . ARG A 1 99 ? 3.534 -1.387 -12.942 1.00 86.88 99 ARG A CA 1
ATOM 818 C C . ARG A 1 99 ? 3.812 -1.800 -14.381 1.00 86.88 99 ARG A C 1
ATOM 820 O O . ARG A 1 99 ? 4.920 -1.577 -14.851 1.00 86.88 99 ARG A O 1
ATOM 827 N N . ALA A 1 100 ? 2.816 -2.356 -15.070 1.00 86.06 100 ALA A N 1
ATOM 828 C CA . ALA A 1 100 ? 2.958 -2.780 -16.461 1.00 86.06 100 ALA A CA 1
ATOM 829 C C . ALA A 1 100 ? 3.275 -1.615 -17.414 1.00 86.06 100 ALA A C 1
ATOM 831 O O . ALA A 1 100 ? 3.968 -1.819 -18.397 1.00 86.06 100 ALA A O 1
ATOM 832 N N . ALA A 1 101 ? 2.803 -0.401 -17.120 1.00 82.62 101 ALA A N 1
ATOM 833 C CA . ALA A 1 101 ? 3.094 0.791 -17.921 1.00 82.62 101 ALA A CA 1
ATOM 834 C C . ALA A 1 101 ? 4.465 1.435 -17.623 1.00 82.62 101 ALA A C 1
ATOM 836 O O . ALA A 1 101 ? 4.878 2.344 -18.341 1.00 82.62 101 ALA A O 1
ATOM 837 N N . LYS A 1 102 ? 5.140 1.028 -16.538 1.00 66.19 102 LYS A N 1
ATOM 838 C CA . LYS A 1 102 ? 6.459 1.543 -16.131 1.00 66.19 102 LYS A CA 1
ATOM 839 C C . LYS A 1 102 ? 7.634 0.639 -16.527 1.00 66.19 102 LYS A C 1
ATOM 841 O O . LYS A 1 102 ? 8.773 1.069 -16.346 1.00 66.19 102 LYS A O 1
ATOM 846 N N . ILE A 1 103 ? 7.365 -0.580 -16.999 1.00 53.59 103 ILE A N 1
ATOM 847 C CA . ILE A 1 103 ? 8.344 -1.533 -17.554 1.00 53.59 103 ILE A CA 1
ATOM 848 C C . ILE A 1 103 ? 8.321 -1.393 -19.073 1.00 53.59 103 ILE A C 1
ATOM 850 O O . ILE A 1 103 ? 9.420 -1.364 -19.665 1.00 53.59 103 ILE A O 1
#

Organism: NCBI:txid408172

Nearest PDB structures (foldseek):
  4s1n-assembly1_A  TM=5.988E-01  e=2.055E+00  Streptococcus pneumoniae TIGR4
  6oaq-assembly1_A  TM=5.141E-01  e=1.370E+00  [Leptolyngbya] sp. JSC-1
  3h4r-assembly1_A  TM=3.866E-01  e=4.348E-01  Escherichia coli K-12
  3auf-assembly1_A-2  TM=5.325E-01  e=4.318E+00  Symbiobacterium toebii

Radius of gyration: 13.68 Å; Cα contacts (8 Å, |Δi|>4): 126; chains: 1; bounding box: 40×30×35 Å

Solvent-accessible surface area (backbone atoms only — not comparable to full-atom values): 6082 Å² total; per-residue (Å²): 112,67,67,59,50,55,51,51,52,42,51,49,40,34,75,75,68,71,41,61,65,45,65,71,74,52,73,44,79,39,60,67,60,97,84,41,80,37,68,45,75,37,58,27,32,30,71,94,75,54,30,41,30,32,67,60,91,49,69,72,59,49,52,47,37,46,74,56,73,26,67,66,46,70,54,42,72,94,76,49,95,60,58,70,66,61,49,50,53,53,48,54,56,49,50,56,55,54,52,65,76,74,110